Protein AF-A0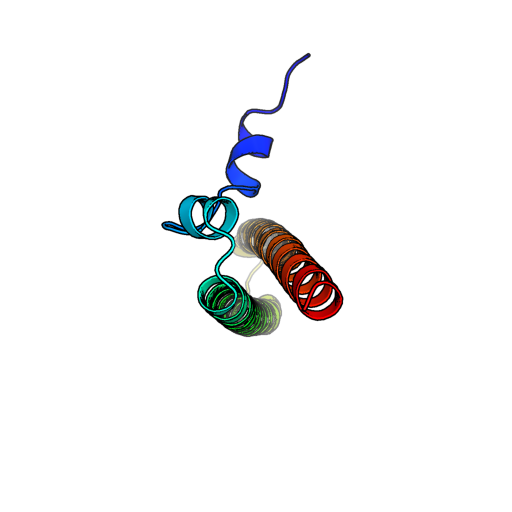A949ZFY8-F1 (afdb_monomer)

Nearest PDB structures (foldseek):
  4tx5-assembly1_A  TM=6.949E-01  e=1.879E+00  Homo sapiens
  1g73-assembly2_B  TM=6.916E-01  e=2.516E+00  Homo sapiens

Structure (mmCIF, N/CA/C/O backbone):
data_AF-A0A949ZFY8-F1
#
_entry.id   AF-A0A949ZFY8-F1
#
loop_
_atom_site.group_PDB
_atom_site.id
_atom_site.type_symbol
_atom_site.label_atom_id
_atom_site.label_alt_id
_atom_site.label_comp_id
_atom_site.label_asym_id
_atom_site.label_entity_id
_atom_site.label_seq_id
_atom_site.pdbx_PDB_ins_code
_atom_site.Cartn_x
_atom_site.Cartn_y
_atom_site.Cartn_z
_atom_site.occupancy
_atom_site.B_iso_or_equiv
_atom_site.auth_seq_id
_atom_site.auth_comp_id
_atom_site.auth_asym_id
_atom_site.auth_atom_id
_atom_site.pdbx_PDB_model_num
ATOM 1 N N . MET A 1 1 ? -25.469 -1.471 -19.851 1.00 39.81 1 MET A N 1
ATOM 2 C CA . MET A 1 1 ? -24.571 -2.031 -18.823 1.00 39.81 1 MET A CA 1
ATOM 3 C C . MET A 1 1 ? -24.155 -0.855 -17.975 1.00 39.81 1 MET A C 1
ATOM 5 O O . MET A 1 1 ? -23.289 -0.099 -18.395 1.00 39.81 1 MET A O 1
ATOM 9 N N . ASP A 1 2 ? -24.856 -0.649 -16.867 1.00 41.53 2 ASP A N 1
ATOM 10 C CA . ASP A 1 2 ? -24.561 0.424 -15.923 1.00 41.53 2 ASP A CA 1
ATOM 11 C C . ASP A 1 2 ? -23.328 0.005 -15.125 1.00 41.53 2 ASP A C 1
ATOM 13 O O . ASP A 1 2 ? -23.417 -0.718 -14.134 1.00 41.53 2 ASP A O 1
ATOM 17 N N . ALA A 1 3 ? -22.150 0.361 -15.635 1.00 43.12 3 ALA A N 1
ATOM 18 C CA . ALA A 1 3 ? -20.940 0.309 -14.838 1.00 43.12 3 ALA A CA 1
ATOM 19 C C . ALA A 1 3 ? -21.088 1.381 -13.755 1.00 43.12 3 ALA A C 1
ATOM 21 O O . ALA A 1 3 ? -21.133 2.569 -14.066 1.00 43.12 3 ALA A O 1
ATOM 22 N N . ASP A 1 4 ? -21.227 0.945 -12.505 1.00 38.78 4 ASP A N 1
ATOM 23 C CA . ASP A 1 4 ? -21.212 1.815 -11.334 1.00 38.78 4 ASP A CA 1
ATOM 24 C C . ASP A 1 4 ? -19.968 2.730 -11.409 1.00 38.78 4 ASP A C 1
ATOM 26 O O . ASP A 1 4 ? -18.843 2.216 -11.372 1.00 38.78 4 ASP A O 1
ATOM 30 N N . PRO A 1 5 ? -20.121 4.061 -11.567 1.00 44.53 5 PRO A N 1
ATOM 31 C CA . PRO A 1 5 ? -18.993 4.977 -11.746 1.00 44.53 5 PRO A CA 1
ATOM 32 C C . PRO A 1 5 ? -18.046 4.979 -10.538 1.00 44.53 5 PRO A C 1
ATOM 34 O O . PRO A 1 5 ? -16.870 5.307 -10.672 1.00 44.53 5 PRO A O 1
ATOM 37 N N . VAL A 1 6 ? -18.525 4.523 -9.379 1.00 44.34 6 VAL A N 1
ATOM 38 C CA . VAL A 1 6 ? -17.748 4.399 -8.145 1.00 44.34 6 VAL A CA 1
ATOM 39 C C . VAL A 1 6 ? -16.767 3.215 -8.203 1.00 44.34 6 VAL A C 1
ATOM 41 O O . VAL A 1 6 ? -15.725 3.229 -7.549 1.00 44.34 6 VAL A O 1
ATOM 44 N N . ALA A 1 7 ? -17.026 2.196 -9.030 1.00 43.88 7 ALA A N 1
ATOM 45 C CA . ALA A 1 7 ? -16.148 1.030 -9.143 1.00 43.88 7 ALA A CA 1
ATOM 46 C C . ALA A 1 7 ? -14.794 1.344 -9.813 1.00 43.88 7 ALA A C 1
ATOM 48 O O . ALA A 1 7 ? -13.819 0.642 -9.552 1.00 43.88 7 ALA A O 1
ATOM 49 N N . HIS A 1 8 ? -14.713 2.392 -10.646 1.00 48.41 8 HIS A N 1
ATOM 50 C CA . HIS A 1 8 ? -13.469 2.804 -11.316 1.00 48.41 8 HIS A CA 1
ATOM 51 C C . HIS A 1 8 ? -12.551 3.679 -10.444 1.00 48.41 8 HIS A C 1
ATOM 53 O O . HIS A 1 8 ? -11.346 3.698 -10.680 1.00 48.41 8 HIS A O 1
ATOM 59 N N . GLU A 1 9 ? -13.060 4.353 -9.406 1.00 46.31 9 GLU A N 1
ATOM 60 C CA . GLU A 1 9 ? -12.219 5.175 -8.514 1.00 46.31 9 GLU A CA 1
ATOM 61 C C . GLU A 1 9 ? -11.326 4.328 -7.589 1.00 46.31 9 GLU A C 1
ATOM 63 O O . GLU A 1 9 ? -10.263 4.773 -7.145 1.00 46.31 9 GLU A O 1
ATOM 68 N N . TYR A 1 10 ? -11.705 3.074 -7.326 1.00 47.69 10 TYR A N 1
ATOM 69 C CA . TYR A 1 10 ? -11.038 2.213 -6.345 1.00 47.69 10 TYR A CA 1
ATOM 70 C C . TYR A 1 10 ? -9.986 1.257 -6.915 1.00 47.69 10 TYR A C 1
ATOM 72 O O . TYR A 1 10 ? -9.534 0.376 -6.185 1.00 47.69 10 TYR A O 1
ATOM 80 N N . ASP A 1 11 ? -9.556 1.440 -8.161 1.00 63.34 11 ASP A N 1
ATOM 81 C CA . ASP A 1 11 ? -8.330 0.822 -8.696 1.00 63.34 11 ASP A CA 1
ATOM 82 C C . ASP A 1 11 ? -7.389 1.879 -9.294 1.00 63.34 11 ASP A C 1
ATOM 84 O O . ASP A 1 11 ? -6.620 1.634 -10.221 1.00 63.34 11 ASP A O 1
ATOM 88 N N . THR A 1 12 ? -7.474 3.099 -8.757 1.00 80.19 12 THR A N 1
ATOM 89 C CA . THR A 1 12 ? -6.634 4.214 -9.186 1.00 80.19 12 THR A CA 1
ATOM 90 C C . THR A 1 12 ? -5.189 3.965 -8.770 1.00 80.19 12 THR A C 1
ATOM 92 O O . THR A 1 12 ? -4.888 3.764 -7.590 1.00 80.19 12 THR A O 1
ATOM 95 N N . LEU A 1 13 ? -4.306 3.996 -9.764 1.00 89.69 13 LEU A N 1
ATOM 96 C CA . LEU A 1 13 ? -2.864 3.941 -9.583 1.00 89.69 13 LEU A CA 1
ATOM 97 C C . LEU A 1 13 ? -2.377 5.132 -8.752 1.00 89.69 13 LEU A C 1
ATOM 99 O O . LEU A 1 13 ? -2.865 6.256 -8.902 1.00 89.69 13 LEU A O 1
ATOM 103 N N . LEU A 1 14 ? -1.381 4.903 -7.902 1.00 92.50 14 LEU A N 1
ATOM 104 C CA . LEU A 1 14 ? -0.711 5.991 -7.202 1.00 92.50 14 LEU A CA 1
ATOM 105 C C . LEU A 1 14 ? 0.051 6.876 -8.207 1.00 92.50 14 LEU A C 1
ATOM 107 O O . LEU A 1 14 ? 0.485 6.396 -9.261 1.00 92.50 14 LEU A O 1
ATOM 111 N N . PRO A 1 15 ? 0.230 8.179 -7.921 1.00 92.25 15 PRO A N 1
ATOM 112 C CA . PRO A 1 15 ? 0.986 9.063 -8.801 1.00 92.25 15 PRO A CA 1
ATOM 113 C C . PRO A 1 15 ? 2.377 8.496 -9.114 1.00 92.25 15 PRO A C 1
ATOM 115 O O . PRO A 1 15 ? 3.129 8.151 -8.208 1.00 92.25 15 PRO A O 1
ATOM 118 N N . GLY A 1 16 ? 2.712 8.389 -10.401 1.00 90.94 16 GLY A N 1
ATOM 119 C CA . GLY A 1 16 ? 3.978 7.811 -10.874 1.00 90.94 16 GLY A CA 1
ATOM 120 C C . GLY A 1 16 ? 3.959 6.293 -11.092 1.00 90.94 16 GLY A C 1
ATOM 121 O O . GLY A 1 16 ? 4.818 5.773 -11.799 1.00 90.94 16 GLY A O 1
ATOM 122 N N . GLU A 1 17 ? 2.957 5.576 -10.583 1.00 93.50 17 GLU A N 1
ATOM 123 C CA . GLU A 1 17 ? 2.890 4.114 -10.689 1.00 93.50 17 GLU A CA 1
ATOM 124 C C . GLU A 1 17 ? 2.690 3.654 -12.139 1.00 93.50 17 GLU A C 1
ATOM 126 O O . GLU A 1 17 ? 3.317 2.697 -12.584 1.00 93.50 17 GLU A O 1
ATOM 131 N N . ALA A 1 18 ? 1.881 4.380 -12.917 1.00 92.00 18 ALA A N 1
ATOM 132 C CA . ALA A 1 18 ? 1.657 4.076 -14.332 1.00 92.00 18 ALA A CA 1
ATOM 133 C C . ALA A 1 18 ? 2.950 4.114 -15.166 1.00 92.00 18 ALA A C 1
ATOM 135 O O . ALA A 1 18 ? 3.108 3.322 -16.095 1.00 92.00 18 ALA A O 1
ATOM 136 N N . LEU A 1 19 ? 3.873 5.023 -14.830 1.00 90.88 19 LEU A N 1
ATOM 137 C CA . LEU A 1 19 ? 5.161 5.128 -15.511 1.00 90.88 19 LEU A CA 1
ATOM 138 C C . LEU A 1 19 ? 6.056 3.934 -15.158 1.00 90.88 19 LEU A C 1
ATOM 140 O O . LEU A 1 19 ? 6.570 3.279 -16.057 1.00 90.88 19 LEU A O 1
ATOM 144 N N . ALA A 1 20 ? 6.134 3.582 -13.874 1.00 91.69 20 ALA A N 1
ATOM 145 C CA . ALA A 1 20 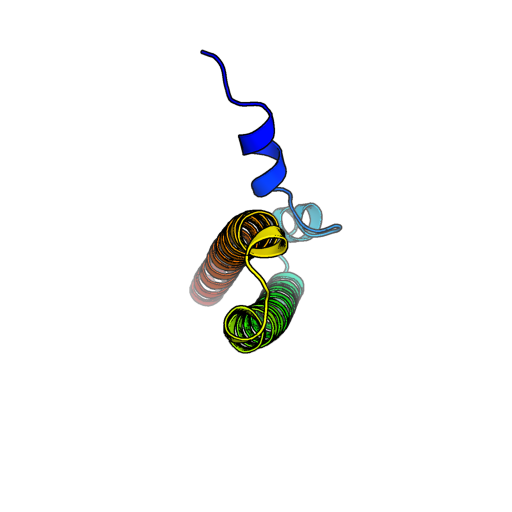? 6.891 2.420 -13.412 1.00 91.69 20 ALA A CA 1
ATOM 146 C C . ALA A 1 20 ? 6.400 1.099 -14.027 1.00 91.69 20 ALA A C 1
ATOM 148 O O . ALA A 1 20 ? 7.207 0.242 -14.382 1.00 91.69 20 ALA A O 1
ATOM 149 N N . ILE A 1 21 ? 5.080 0.932 -14.190 1.00 91.69 21 ILE A N 1
ATOM 150 C CA . ILE A 1 21 ? 4.507 -0.242 -14.871 1.00 91.69 21 ILE A CA 1
ATOM 151 C C . ILE A 1 21 ? 5.000 -0.316 -16.318 1.00 91.69 21 ILE A C 1
ATOM 153 O O . ILE A 1 21 ? 5.366 -1.391 -16.790 1.00 91.69 21 ILE A O 1
ATOM 157 N N . LYS A 1 22 ? 4.991 0.820 -17.021 1.00 91.50 22 LYS A N 1
ATOM 158 C CA . LYS A 1 22 ? 5.381 0.904 -18.429 1.00 91.50 22 LYS A CA 1
ATOM 159 C C . LYS A 1 22 ? 6.869 0.620 -18.627 1.00 91.50 22 LYS A C 1
ATOM 161 O O . LYS A 1 22 ? 7.220 -0.109 -19.551 1.00 91.50 22 LYS A O 1
ATOM 166 N N . ASP A 1 23 ? 7.714 1.217 -17.796 1.00 91.12 23 ASP A N 1
ATOM 167 C CA . ASP A 1 23 ? 9.166 1.143 -17.955 1.00 91.12 23 ASP A CA 1
ATOM 168 C C . ASP A 1 23 ? 9.712 -0.198 -17.446 1.00 91.12 23 ASP A C 1
ATOM 170 O O . ASP A 1 23 ? 10.665 -0.739 -18.004 1.00 91.12 23 ASP A O 1
ATOM 174 N N . GLY A 1 24 ? 9.068 -0.777 -16.427 1.00 88.94 24 GLY A N 1
ATOM 175 C CA . GLY A 1 24 ? 9.390 -2.108 -15.925 1.00 88.94 24 GLY A CA 1
ATOM 176 C C . GLY A 1 24 ? 10.772 -2.216 -15.279 1.00 88.94 24 GLY A C 1
ATOM 177 O O . GLY A 1 24 ? 11.302 -3.327 -15.215 1.00 88.94 24 GLY A O 1
ATOM 178 N N . ASP A 1 25 ? 11.347 -1.100 -14.818 1.00 93.56 25 ASP A N 1
ATOM 179 C CA . ASP A 1 25 ? 12.642 -1.060 -14.135 1.00 93.56 25 ASP A CA 1
ATOM 180 C C . ASP A 1 25 ? 12.571 -1.866 -12.819 1.00 93.56 25 ASP A C 1
ATOM 182 O O . ASP A 1 25 ? 11.689 -1.616 -11.986 1.00 93.56 25 ASP A O 1
ATOM 186 N N . PRO A 1 26 ? 13.491 -2.822 -12.579 1.00 94.44 26 PRO A N 1
ATOM 187 C CA . PRO A 1 26 ? 13.548 -3.577 -11.327 1.00 94.44 26 PRO A CA 1
ATOM 188 C C . PRO A 1 26 ? 13.597 -2.702 -10.065 1.00 94.44 26 PRO A C 1
ATOM 190 O O . PRO A 1 26 ? 13.040 -3.074 -9.033 1.00 94.44 26 PRO A O 1
ATOM 193 N N . ARG A 1 27 ? 14.230 -1.525 -10.132 1.00 94.81 27 ARG A N 1
ATOM 194 C CA . ARG A 1 27 ? 14.323 -0.586 -9.003 1.00 94.81 27 ARG A CA 1
ATOM 195 C C . ARG A 1 27 ? 12.972 0.034 -8.677 1.00 94.81 27 ARG A C 1
ATOM 197 O O . ARG A 1 27 ? 12.636 0.157 -7.501 1.00 94.81 27 ARG A O 1
ATOM 204 N N . ASP A 1 28 ? 12.194 0.374 -9.701 1.00 96.06 28 ASP A N 1
ATOM 205 C CA . ASP A 1 28 ? 10.849 0.914 -9.517 1.00 96.06 28 ASP A CA 1
ATOM 206 C C . ASP A 1 28 ? 9.910 -0.152 -8.950 1.00 96.06 28 ASP A C 1
ATOM 208 O O . ASP A 1 28 ? 9.092 0.138 -8.080 1.00 96.06 28 ASP A O 1
ATOM 212 N N . ILE A 1 29 ? 10.071 -1.410 -9.362 1.00 96.00 29 ILE A N 1
ATOM 213 C CA . ILE A 1 29 ? 9.306 -2.531 -8.804 1.00 96.00 29 ILE A CA 1
ATOM 214 C C . ILE A 1 29 ? 9.573 -2.697 -7.307 1.00 96.00 29 ILE A C 1
ATOM 216 O O . ILE A 1 29 ? 8.624 -2.760 -6.525 1.00 96.00 29 ILE A O 1
ATOM 220 N N . GLU A 1 30 ? 10.838 -2.724 -6.876 1.00 97.25 30 GLU A N 1
ATOM 221 C CA . GLU A 1 30 ? 11.162 -2.803 -5.443 1.00 97.25 30 GLU A CA 1
ATOM 222 C C . GLU A 1 30 ? 10.670 -1.572 -4.669 1.00 97.25 30 GLU A C 1
ATOM 224 O O . GLU A 1 30 ? 10.188 -1.693 -3.535 1.00 97.25 30 GLU A O 1
ATOM 229 N N . HIS A 1 31 ? 10.745 -0.389 -5.286 1.00 97.38 31 HIS A N 1
ATOM 230 C CA . HIS A 1 31 ? 10.206 0.837 -4.711 1.00 97.38 31 HIS A CA 1
ATOM 231 C C . HIS A 1 31 ? 8.700 0.710 -4.455 1.00 97.38 31 HIS A C 1
ATOM 233 O O . HIS A 1 31 ? 8.253 0.909 -3.324 1.00 97.38 31 HIS A O 1
ATOM 239 N N . TRP A 1 32 ? 7.917 0.295 -5.452 1.00 97.44 32 TRP A N 1
ATOM 240 C CA . TRP A 1 32 ? 6.469 0.151 -5.308 1.00 97.44 32 TRP A CA 1
ATOM 241 C C . TRP A 1 32 ? 6.063 -0.973 -4.351 1.00 97.44 32 TRP A C 1
ATOM 243 O O . TRP A 1 32 ? 5.125 -0.786 -3.574 1.00 97.44 32 TRP A O 1
ATOM 253 N N . VAL A 1 33 ? 6.794 -2.096 -4.303 1.00 98.00 33 VAL A N 1
ATOM 254 C CA . VAL A 1 33 ? 6.603 -3.119 -3.254 1.00 98.00 33 VAL A CA 1
ATOM 255 C C . VAL A 1 33 ? 6.752 -2.498 -1.862 1.00 98.00 33 VAL A C 1
ATOM 257 O O . VAL A 1 33 ? 5.961 -2.796 -0.964 1.00 98.00 33 VAL A O 1
ATOM 260 N N . THR A 1 34 ? 7.753 -1.639 -1.672 1.00 98.12 34 THR A N 1
ATOM 261 C CA . THR A 1 34 ? 8.008 -0.969 -0.391 1.00 98.12 34 THR A CA 1
ATOM 262 C C . THR A 1 34 ? 6.890 0.015 -0.050 1.00 98.12 34 THR A C 1
ATOM 264 O O . THR A 1 34 ? 6.289 -0.103 1.018 1.00 98.12 34 THR A O 1
ATOM 267 N N . VAL A 1 35 ? 6.528 0.902 -0.983 1.00 98.06 35 VAL A N 1
ATOM 268 C CA . VAL A 1 35 ? 5.445 1.886 -0.811 1.00 98.06 35 VAL A CA 1
ATOM 269 C C . VAL A 1 35 ? 4.134 1.206 -0.414 1.00 98.06 35 VAL A C 1
ATOM 271 O O . VAL A 1 35 ? 3.503 1.591 0.571 1.00 98.06 35 VAL A O 1
ATOM 274 N N . TYR A 1 36 ? 3.724 0.155 -1.127 1.00 97.69 36 TYR A N 1
ATOM 275 C CA . TYR A 1 36 ? 2.467 -0.526 -0.822 1.00 97.69 36 TYR A CA 1
ATOM 276 C C . TYR A 1 36 ? 2.495 -1.275 0.517 1.00 97.69 36 TYR A C 1
ATOM 278 O O . TYR A 1 36 ? 1.478 -1.296 1.214 1.00 97.69 36 TYR A O 1
ATOM 286 N N . LYS A 1 37 ? 3.638 -1.843 0.927 1.00 98.12 37 LYS A N 1
ATOM 287 C CA . LYS A 1 37 ? 3.795 -2.432 2.270 1.00 98.12 37 LYS A CA 1
ATOM 288 C C . LYS A 1 37 ? 3.649 -1.388 3.373 1.00 98.12 37 LYS A C 1
ATOM 290 O O . LYS A 1 37 ? 2.964 -1.646 4.363 1.00 98.12 37 LYS A O 1
ATOM 295 N N . GLU A 1 38 ? 4.266 -0.223 3.208 1.00 98.12 38 GLU A N 1
ATOM 296 C CA . GLU A 1 38 ? 4.175 0.870 4.180 1.00 98.12 38 GLU A CA 1
ATOM 297 C C . GLU A 1 38 ? 2.744 1.400 4.293 1.00 98.12 38 GLU A C 1
ATOM 299 O O . GLU A 1 38 ? 2.220 1.532 5.401 1.00 98.12 38 GLU A O 1
ATOM 304 N N . LEU A 1 39 ? 2.074 1.616 3.157 1.00 97.00 39 LEU A N 1
ATOM 305 C CA . LEU A 1 39 ? 0.678 2.048 3.124 1.00 97.00 39 LEU A CA 1
ATOM 306 C C . LEU A 1 39 ? -0.253 1.037 3.798 1.00 97.00 39 LEU A C 1
ATOM 308 O O . LEU A 1 39 ? -1.121 1.437 4.573 1.00 97.00 39 LEU A O 1
ATOM 312 N N . LEU A 1 40 ? -0.069 -0.262 3.543 1.00 96.69 40 LEU A N 1
ATOM 313 C CA . LEU A 1 40 ? -0.848 -1.318 4.195 1.00 96.69 40 LEU A CA 1
ATOM 314 C C . LEU A 1 40 ? -0.617 -1.342 5.706 1.00 96.69 40 LEU A C 1
ATOM 316 O O . LEU A 1 40 ? -1.592 -1.356 6.453 1.00 96.69 40 LEU A O 1
ATOM 320 N N . SER A 1 41 ? 0.636 -1.266 6.161 1.00 96.81 41 SER A N 1
ATOM 321 C CA . SER A 1 41 ? 0.946 -1.254 7.595 1.00 96.81 41 SER A CA 1
ATOM 322 C C . SER A 1 41 ? 0.375 -0.022 8.300 1.00 96.81 41 SER A C 1
ATOM 324 O O . SER A 1 41 ? -0.155 -0.122 9.407 1.00 96.81 41 SER A O 1
ATOM 326 N N . PHE A 1 42 ? 0.436 1.149 7.662 1.00 95.12 42 PHE A N 1
ATOM 327 C CA . PHE A 1 42 ? -0.219 2.351 8.173 1.00 95.12 42 PHE A CA 1
ATOM 328 C C . PHE A 1 42 ? -1.739 2.158 8.279 1.00 95.12 42 PHE A C 1
ATOM 330 O O . PHE A 1 42 ? -2.338 2.475 9.309 1.00 95.12 42 PHE A O 1
ATOM 337 N N . LYS A 1 43 ? -2.362 1.590 7.240 1.00 93.00 43 LYS A N 1
ATOM 338 C CA . LYS A 1 43 ? -3.805 1.326 7.187 1.00 93.00 43 LYS A CA 1
ATOM 339 C C . LYS A 1 43 ? -4.261 0.339 8.264 1.00 93.00 43 LYS A C 1
ATOM 341 O O . LYS A 1 43 ? -5.303 0.558 8.873 1.00 93.00 43 LYS A O 1
ATOM 346 N N . GLU A 1 44 ? -3.486 -0.716 8.508 1.00 93.75 44 GLU A N 1
ATOM 347 C CA . GLU A 1 44 ? -3.740 -1.708 9.564 1.00 93.75 44 GLU A CA 1
ATOM 348 C C . GLU A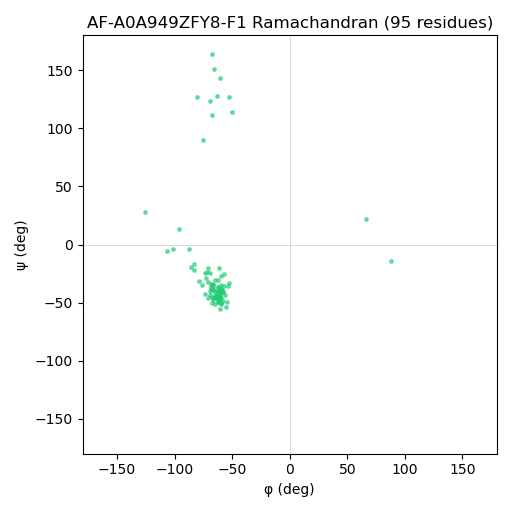 1 44 ? -3.756 -1.050 10.937 1.00 93.75 44 GLU A C 1
ATOM 350 O O . GLU A 1 44 ? -4.743 -1.173 11.656 1.00 93.75 44 GLU A O 1
ATOM 355 N N . LYS A 1 45 ? -2.725 -0.259 11.254 1.00 92.81 45 LYS A N 1
ATOM 356 C CA . LYS A 1 45 ? -2.645 0.474 12.526 1.00 92.81 45 LYS A CA 1
ATOM 357 C C . LYS A 1 45 ? -3.828 1.424 12.717 1.00 92.81 45 LYS A C 1
ATOM 359 O O . LYS A 1 45 ? -4.350 1.546 13.823 1.00 92.81 45 LYS A O 1
ATOM 364 N N . LEU A 1 46 ? -4.272 2.085 11.646 1.00 89.81 46 LEU A N 1
ATOM 365 C CA . LEU A 1 46 ? -5.444 2.958 11.690 1.00 89.81 46 LEU A CA 1
ATOM 366 C C . LEU A 1 46 ? -6.739 2.168 11.936 1.00 89.81 46 LEU A C 1
ATOM 368 O O . LEU A 1 46 ? -7.538 2.555 12.785 1.00 89.81 46 LEU A O 1
ATOM 372 N N . LEU A 1 47 ? -6.937 1.049 11.233 1.00 87.31 47 LEU A N 1
ATOM 373 C CA . LEU A 1 47 ? -8.091 0.164 11.422 1.00 87.31 47 LEU A CA 1
ATOM 374 C C . LEU A 1 47 ? -8.137 -0.428 12.837 1.00 87.31 47 LEU A C 1
ATOM 376 O O . LEU A 1 47 ? -9.211 -0.501 13.433 1.00 87.31 47 LEU A O 1
ATOM 380 N N . GLU A 1 48 ? -6.990 -0.817 13.392 1.00 88.38 48 GLU A N 1
ATOM 381 C CA . GLU A 1 48 ? -6.867 -1.282 14.776 1.00 88.38 48 GLU A CA 1
ATOM 3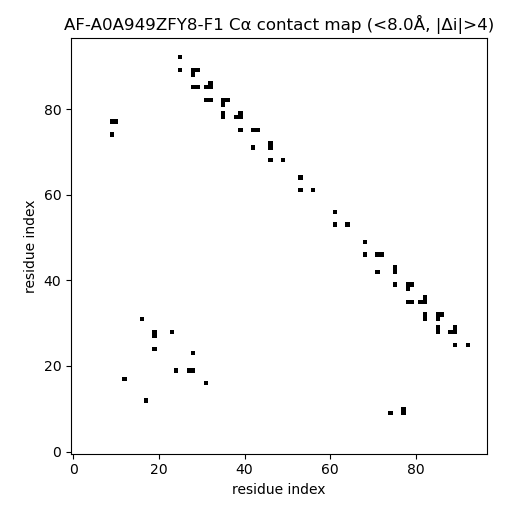82 C C . GLU A 1 48 ? -7.239 -0.179 15.773 1.00 88.38 48 GLU A C 1
ATOM 384 O O . GLU A 1 48 ? -8.038 -0.413 16.683 1.00 88.38 48 GLU A O 1
ATOM 389 N N . ALA A 1 49 ? -6.732 1.042 15.570 1.00 85.50 49 ALA A N 1
ATOM 390 C CA . ALA A 1 49 ? -7.059 2.186 16.415 1.00 85.50 49 ALA A CA 1
ATOM 391 C C . ALA A 1 49 ? -8.563 2.508 16.384 1.00 85.50 49 ALA A C 1
ATOM 393 O O . ALA A 1 49 ? -9.180 2.642 17.443 1.00 85.50 49 ALA A O 1
ATOM 394 N N . ILE A 1 50 ? -9.182 2.545 15.200 1.00 80.75 50 ILE A N 1
ATOM 395 C CA . ILE A 1 50 ? -10.631 2.760 15.042 1.00 80.75 50 ILE A CA 1
ATOM 396 C C . ILE A 1 50 ? -11.418 1.619 15.701 1.00 80.75 50 ILE A C 1
ATOM 398 O O . ILE A 1 50 ? -12.368 1.859 16.447 1.00 80.75 50 ILE A O 1
ATOM 402 N N . GLY A 1 51 ? -11.001 0.369 15.481 1.00 78.12 51 GLY A N 1
ATOM 403 C CA . GLY A 1 51 ? -11.608 -0.812 16.092 1.00 78.12 51 GLY A CA 1
ATOM 404 C C . GLY A 1 51 ? -11.587 -0.762 17.621 1.00 78.12 51 GLY A C 1
ATOM 405 O O . GLY A 1 51 ? -12.598 -1.067 18.253 1.00 78.12 51 GLY A O 1
ATOM 406 N N . SER A 1 52 ? -10.480 -0.305 18.211 1.00 79.12 52 SER A N 1
ATOM 407 C CA . SER A 1 52 ? -10.337 -0.152 19.664 1.00 79.12 52 SER A CA 1
ATOM 408 C C . SER A 1 52 ? -11.282 0.905 20.254 1.00 79.12 52 SER A C 1
ATOM 410 O O . SER A 1 52 ? -11.761 0.750 21.377 1.00 79.12 52 SER A O 1
ATOM 412 N N . GLN A 1 53 ? -11.620 1.942 19.479 1.00 70.00 53 GLN A N 1
ATOM 413 C CA . GLN A 1 53 ? -12.512 3.026 19.898 1.00 70.00 53 GLN A CA 1
ATOM 414 C C . GLN A 1 53 ? -13.997 2.701 19.679 1.00 70.00 53 GLN A C 1
ATOM 416 O O . GLN A 1 53 ? -14.852 3.273 20.346 1.00 70.00 53 GLN A O 1
ATOM 421 N N . ARG A 1 54 ? -14.352 1.726 18.827 1.00 65.75 54 ARG A N 1
ATOM 422 C CA . ARG A 1 54 ? -15.760 1.315 18.605 1.00 65.75 54 ARG A CA 1
ATOM 423 C C . ARG A 1 54 ? -16.490 0.878 19.876 1.00 65.75 54 ARG A C 1
ATOM 425 O O . ARG A 1 54 ? -17.715 0.969 19.924 1.00 65.75 54 ARG A O 1
ATOM 432 N N . GLY A 1 55 ? -15.761 0.408 20.888 1.00 63.31 55 GLY A N 1
ATOM 433 C CA . GLY A 1 55 ? -16.324 0.038 22.188 1.00 63.31 55 GLY A CA 1
ATOM 434 C C . GLY A 1 55 ? -16.798 1.225 23.036 1.00 63.31 55 GLY A C 1
ATOM 435 O O . GLY A 1 55 ? -17.618 1.022 23.926 1.00 63.31 55 GLY A O 1
ATOM 436 N N . SER A 1 56 ? -16.323 2.448 22.766 1.00 64.19 56 SER A N 1
ATOM 437 C CA . SER A 1 56 ? -16.616 3.650 23.563 1.00 64.19 56 SER A CA 1
ATOM 438 C C . SER A 1 56 ? -17.581 4.640 22.897 1.00 64.19 56 SER A C 1
ATOM 440 O O . SER A 1 56 ? -17.984 5.614 23.532 1.00 64.19 56 SER A O 1
ATOM 442 N N . VAL A 1 57 ? -17.986 4.401 21.644 1.00 65.81 57 VAL A N 1
ATOM 443 C CA . VAL A 1 57 ? -18.875 5.299 20.885 1.00 65.81 57 VAL A CA 1
ATOM 444 C C . VAL A 1 57 ? -20.345 5.080 21.277 1.00 65.81 57 VAL A C 1
ATOM 446 O O . VAL A 1 57 ? -20.850 3.955 21.239 1.00 65.81 57 VAL A O 1
ATOM 449 N N . GLN A 1 58 ? -21.040 6.166 21.643 1.00 61.03 58 GLN A N 1
ATOM 450 C CA . GLN A 1 58 ? -22.480 6.175 21.944 1.00 61.03 58 GLN A CA 1
ATOM 451 C C . GLN A 1 58 ? -23.341 5.904 20.692 1.00 61.03 58 GLN A C 1
ATOM 453 O O . GLN A 1 58 ? -22.863 5.984 19.562 1.00 61.03 58 GLN A O 1
ATOM 458 N N . SER A 1 59 ? -24.619 5.564 20.887 1.00 63.84 59 SER A N 1
ATOM 459 C CA . SER A 1 59 ? -25.509 5.010 19.852 1.00 63.84 59 SER A CA 1
ATOM 460 C C . SER A 1 59 ? -25.610 5.828 18.559 1.00 63.84 59 SER A C 1
ATOM 462 O O . SER A 1 59 ? -25.665 5.218 17.493 1.00 63.84 59 SER A O 1
ATOM 464 N N . ASP A 1 60 ? -25.573 7.161 18.634 1.00 63.28 60 ASP A N 1
ATOM 465 C CA . ASP A 1 60 ? -25.754 8.037 17.464 1.00 63.28 60 ASP A CA 1
ATOM 466 C C . ASP A 1 60 ? -24.552 8.036 16.502 1.00 63.28 60 ASP A C 1
ATOM 468 O O . ASP A 1 60 ? -24.735 8.164 15.296 1.00 63.28 60 ASP A O 1
ATOM 472 N N . GLY A 1 61 ? -23.329 7.796 16.991 1.00 63.88 61 GLY A N 1
ATOM 473 C CA . GLY A 1 61 ? -22.115 7.758 16.156 1.00 63.88 61 GLY A CA 1
ATOM 474 C C . GLY A 1 61 ? -21.807 6.386 15.544 1.00 63.88 61 GLY A C 1
ATOM 475 O O . GLY A 1 61 ? -20.841 6.222 14.801 1.00 63.88 61 GLY A O 1
ATOM 476 N N . ARG A 1 62 ? -22.595 5.352 15.864 1.00 70.56 62 ARG A N 1
ATOM 477 C CA . ARG A 1 62 ? -22.266 3.964 15.503 1.00 70.56 62 ARG A CA 1
ATOM 478 C C . ARG A 1 62 ? -22.407 3.680 14.002 1.00 70.56 62 ARG A C 1
ATOM 480 O O . ARG A 1 62 ? -21.667 2.841 13.491 1.00 70.56 62 ARG A O 1
ATOM 487 N N . LEU A 1 63 ? -23.339 4.345 13.315 1.00 73.06 63 LEU A N 1
ATOM 488 C CA . LEU A 1 63 ? -23.566 4.164 11.874 1.00 73.06 63 LEU A CA 1
ATOM 489 C C . LEU A 1 63 ? -22.464 4.813 11.030 1.00 73.06 63 LEU A C 1
ATOM 491 O O . LEU A 1 63 ? -21.966 4.185 10.100 1.00 73.06 63 LEU A O 1
AT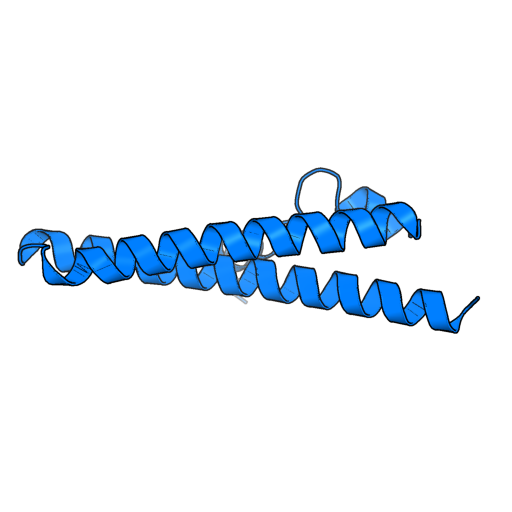OM 495 N N . GLU A 1 64 ? -22.031 6.018 11.395 1.00 75.88 64 GLU A N 1
ATOM 496 C CA . GLU A 1 64 ? -20.929 6.719 10.725 1.00 75.88 64 GLU A CA 1
ATOM 497 C C . GLU A 1 64 ? -19.618 5.932 10.862 1.00 75.88 64 GLU A C 1
ATOM 499 O O . GLU A 1 64 ? -18.992 5.582 9.866 1.00 75.88 64 GLU A O 1
ATOM 504 N N . VAL A 1 65 ? -19.295 5.473 12.076 1.00 77.62 65 VAL A N 1
ATOM 505 C CA . VAL A 1 65 ? -18.117 4.622 12.319 1.00 77.62 65 VAL A CA 1
ATOM 506 C C . VAL A 1 65 ? -18.199 3.275 11.581 1.00 77.62 65 VAL A C 1
ATOM 508 O O . VAL A 1 65 ? -17.176 2.700 11.210 1.00 77.62 65 VAL A O 1
ATOM 511 N N . GLN A 1 66 ? -19.402 2.730 11.360 1.00 77.88 66 GLN A N 1
ATOM 512 C CA . GLN A 1 66 ? -19.585 1.532 10.531 1.00 77.88 66 GLN A CA 1
ATOM 513 C C . GLN A 1 66 ? -19.322 1.806 9.048 1.00 77.88 66 GLN A C 1
ATOM 515 O O . GLN A 1 66 ? -18.673 0.988 8.396 1.00 77.88 66 GLN A O 1
ATOM 520 N N . HIS A 1 67 ? -19.810 2.927 8.518 1.00 80.44 67 HIS A N 1
ATOM 521 C CA . HIS A 1 67 ? -19.537 3.335 7.141 1.00 80.44 67 HIS A CA 1
ATOM 522 C C . HIS A 1 67 ? -18.042 3.564 6.911 1.00 80.44 67 HIS A C 1
ATOM 524 O O . HIS A 1 67 ? -17.489 3.021 5.953 1.00 80.44 67 HIS A O 1
ATOM 530 N N . ASP A 1 68 ? -17.375 4.265 7.824 1.00 81.81 68 ASP A N 1
ATOM 531 C CA . ASP A 1 68 ? -15.937 4.512 7.744 1.00 81.81 68 ASP A CA 1
ATOM 532 C C . ASP A 1 68 ? -15.136 3.204 7.772 1.00 81.81 68 ASP A C 1
ATOM 534 O O . ASP A 1 68 ? -14.265 2.998 6.929 1.00 81.81 68 ASP A O 1
ATOM 538 N N . ASP A 1 69 ? -15.466 2.262 8.666 1.00 84.69 69 ASP A N 1
ATOM 539 C CA . ASP A 1 69 ? -14.823 0.936 8.721 1.00 84.69 69 ASP A CA 1
ATOM 540 C C . ASP A 1 69 ? -14.960 0.179 7.387 1.00 84.69 69 ASP A C 1
ATOM 542 O O . ASP A 1 69 ? -13.994 -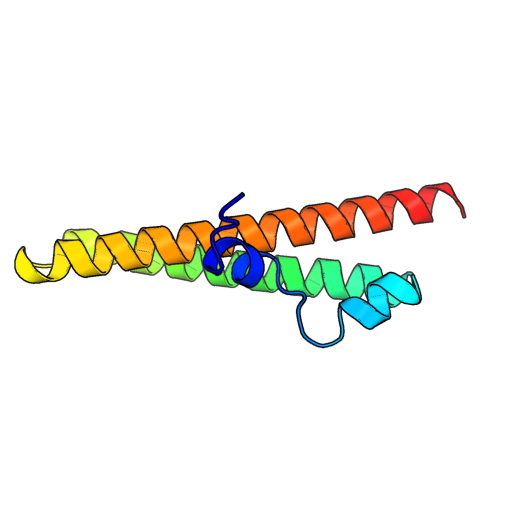0.420 6.907 1.00 84.69 69 ASP A O 1
ATOM 546 N N . ILE A 1 70 ? -16.126 0.245 6.734 1.00 87.00 70 ILE A N 1
ATOM 547 C CA . ILE A 1 70 ? -16.332 -0.365 5.412 1.00 87.00 70 ILE A CA 1
ATOM 548 C C . ILE A 1 70 ? -15.435 0.299 4.362 1.00 87.00 70 ILE A C 1
ATOM 550 O O . ILE A 1 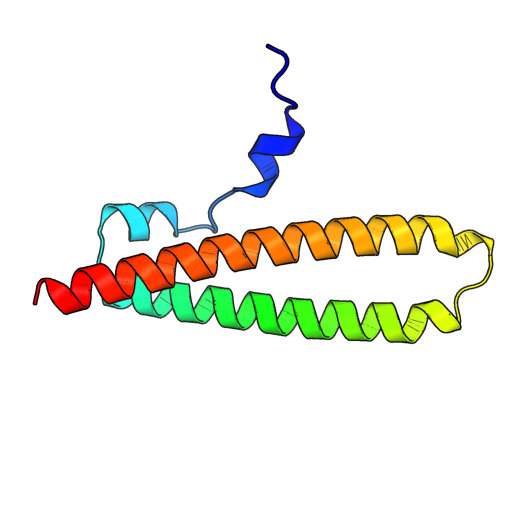70 ? -14.796 -0.406 3.574 1.00 87.00 70 ILE A O 1
ATOM 554 N N . LEU A 1 71 ? -15.361 1.631 4.346 1.00 86.38 71 LEU A N 1
ATOM 555 C CA . LEU A 1 71 ? -14.515 2.374 3.411 1.00 86.38 71 LEU A CA 1
ATOM 556 C C . LEU A 1 71 ? -13.033 2.046 3.626 1.00 86.38 71 LEU A C 1
ATOM 558 O O . L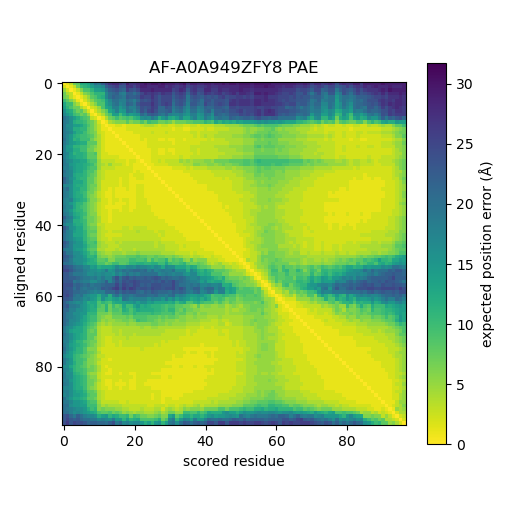EU A 1 71 ? -12.354 1.637 2.682 1.00 86.38 71 LEU A O 1
ATOM 562 N N . PHE A 1 72 ? -12.538 2.107 4.864 1.00 87.25 72 PHE A N 1
ATOM 563 C CA . PHE A 1 72 ? -11.146 1.786 5.179 1.00 87.25 72 PHE A CA 1
ATOM 564 C C . PHE A 1 72 ? -10.776 0.346 4.803 1.00 87.25 72 PHE A C 1
ATOM 566 O O . PHE A 1 72 ? -9.686 0.121 4.268 1.00 87.25 72 PHE A O 1
ATOM 573 N N . ARG A 1 73 ? -11.677 -0.625 5.008 1.00 89.50 73 ARG A N 1
ATOM 574 C CA . ARG A 1 73 ? -11.471 -2.022 4.583 1.00 89.50 73 ARG A CA 1
ATOM 575 C C . ARG A 1 73 ? -11.439 -2.179 3.067 1.00 89.50 73 ARG A C 1
ATOM 577 O O . ARG A 1 73 ? -10.618 -2.943 2.560 1.00 89.50 73 ARG A O 1
ATOM 584 N N . ARG A 1 74 ? -12.291 -1.459 2.331 1.00 90.50 74 ARG A N 1
ATOM 585 C CA . ARG A 1 74 ? -12.261 -1.449 0.857 1.00 90.50 74 ARG A CA 1
ATOM 586 C C . ARG A 1 74 ? -10.934 -0.907 0.340 1.00 90.50 74 ARG A C 1
ATOM 588 O O . ARG A 1 74 ? -10.321 -1.516 -0.535 1.00 90.50 74 ARG A O 1
ATOM 595 N N . GLU A 1 75 ? -10.461 0.190 0.919 1.00 91.19 75 GLU A N 1
ATOM 596 C CA . GLU A 1 75 ? -9.169 0.767 0.557 1.00 91.19 75 GLU A CA 1
ATOM 597 C C . GLU A 1 75 ? -7.997 -0.149 0.919 1.00 91.19 75 GLU A C 1
ATOM 599 O O . GLU A 1 75 ? -7.074 -0.298 0.124 1.00 91.19 75 GLU A O 1
ATOM 604 N N . TYR A 1 76 ? -8.043 -0.814 2.076 1.00 92.94 76 TYR A N 1
ATOM 605 C CA . TYR A 1 76 ? -7.053 -1.827 2.444 1.00 92.94 76 TYR A CA 1
ATOM 606 C C . TYR A 1 76 ? -6.992 -2.954 1.403 1.00 92.94 76 TYR A C 1
ATOM 608 O O . TYR A 1 76 ? -5.918 -3.290 0.905 1.00 92.94 76 TYR A O 1
ATOM 616 N N . ALA A 1 77 ? -8.149 -3.492 1.006 1.00 92.88 77 ALA A N 1
ATOM 617 C CA . ALA A 1 77 ? -8.223 -4.541 -0.007 1.00 92.88 77 ALA A CA 1
ATOM 618 C C . ALA A 1 77 ? -7.670 -4.082 -1.369 1.00 92.88 77 ALA A C 1
ATOM 620 O O . ALA A 1 77 ? -7.009 -4.865 -2.050 1.00 92.88 77 ALA A O 1
ATOM 621 N N . ARG A 1 78 ? -7.895 -2.818 -1.758 1.00 92.69 78 ARG A N 1
ATOM 622 C CA . ARG A 1 78 ? -7.282 -2.214 -2.955 1.00 92.69 78 ARG A CA 1
ATOM 623 C C . ARG A 1 78 ? -5.761 -2.209 -2.857 1.00 92.69 78 ARG A C 1
ATOM 625 O O . ARG A 1 78 ? -5.096 -2.757 -3.731 1.00 92.69 78 ARG A O 1
ATOM 632 N N . LEU A 1 79 ? -5.218 -1.617 -1.792 1.00 94.69 79 LEU A N 1
ATOM 633 C CA . LEU A 1 79 ? -3.771 -1.534 -1.578 1.00 94.69 79 LEU A CA 1
ATOM 634 C C . LEU A 1 79 ? -3.131 -2.928 -1.573 1.00 94.69 79 LEU A C 1
ATOM 636 O O . LEU A 1 79 ? -2.039 -3.107 -2.107 1.00 94.69 79 LEU A O 1
ATOM 640 N N . ARG A 1 80 ? -3.838 -3.931 -1.036 1.00 96.19 80 ARG A N 1
ATOM 641 C CA . ARG A 1 80 ? -3.360 -5.312 -1.022 1.00 96.19 80 ARG A CA 1
ATOM 642 C C . ARG A 1 80 ? -3.266 -5.913 -2.419 1.00 96.19 80 ARG A C 1
ATOM 644 O O . ARG A 1 80 ? -2.216 -6.443 -2.758 1.00 96.19 80 ARG A O 1
ATOM 651 N N . ARG A 1 81 ? -4.302 -5.763 -3.251 1.00 95.00 81 ARG A N 1
ATOM 652 C CA . ARG A 1 81 ? -4.260 -6.230 -4.649 1.00 95.00 81 ARG A CA 1
ATOM 653 C C . ARG A 1 81 ? -3.122 -5.584 -5.438 1.00 95.00 81 ARG A C 1
ATOM 655 O O . ARG A 1 81 ? -2.472 -6.258 -6.232 1.00 95.00 81 ARG A O 1
ATOM 662 N N . ARG A 1 82 ? -2.857 -4.295 -5.210 1.00 95.62 82 ARG A N 1
ATOM 663 C CA . ARG A 1 82 ? -1.735 -3.597 -5.854 1.00 95.62 82 ARG A CA 1
ATOM 664 C C . ARG A 1 82 ? -0.376 -4.093 -5.357 1.00 95.62 82 ARG A C 1
ATOM 666 O O . ARG A 1 82 ? 0.523 -4.271 -6.172 1.00 95.62 82 ARG A O 1
ATOM 673 N N . LEU A 1 83 ? -0.227 -4.391 -4.063 1.00 96.88 83 LEU A N 1
ATOM 674 C CA . LEU A 1 83 ? 0.981 -5.056 -3.564 1.00 96.88 83 LEU A CA 1
ATOM 675 C C . LEU A 1 83 ? 1.180 -6.422 -4.233 1.00 96.88 83 LEU A C 1
ATOM 677 O O . LEU A 1 83 ? 2.287 -6.728 -4.669 1.00 96.88 83 LEU A O 1
ATOM 681 N N . ASP A 1 84 ? 0.120 -7.225 -4.328 1.00 97.06 84 ASP A N 1
ATOM 682 C CA . ASP A 1 84 ? 0.184 -8.551 -4.946 1.00 97.06 84 ASP A CA 1
ATOM 683 C C . ASP A 1 84 ? 0.606 -8.449 -6.427 1.00 97.06 84 ASP A C 1
ATOM 685 O O . ASP A 1 84 ? 1.441 -9.231 -6.879 1.00 97.06 84 ASP A O 1
ATOM 689 N N . TYR A 1 85 ? 0.124 -7.436 -7.160 1.00 95.69 85 TYR A N 1
ATOM 690 C CA . TYR A 1 85 ? 0.601 -7.118 -8.512 1.00 95.69 85 TYR A CA 1
ATOM 691 C C . TYR A 1 85 ? 2.121 -6.886 -8.546 1.00 95.69 85 TYR A C 1
ATOM 693 O O . TYR A 1 85 ? 2.825 -7.553 -9.300 1.00 95.69 85 TYR A O 1
ATOM 701 N N . TRP A 1 86 ? 2.650 -5.993 -7.704 1.00 96.38 86 TRP A N 1
ATOM 702 C CA . TRP A 1 86 ? 4.082 -5.672 -7.707 1.00 96.38 86 TRP A CA 1
ATOM 703 C C . TRP A 1 86 ? 4.966 -6.839 -7.259 1.00 96.38 86 TRP A C 1
ATOM 705 O O . TRP A 1 86 ? 6.062 -7.022 -7.787 1.00 96.38 86 TRP A O 1
ATOM 715 N N . LEU A 1 87 ? 4.488 -7.668 -6.327 1.00 97.31 87 LEU A N 1
ATOM 716 C CA . LEU A 1 87 ? 5.173 -8.903 -5.946 1.00 97.31 87 LEU A CA 1
ATOM 717 C C . LEU A 1 87 ? 5.254 -9.878 -7.127 1.00 97.31 87 LEU A C 1
ATOM 719 O O . LEU A 1 87 ? 6.322 -10.433 -7.371 1.00 97.31 87 LEU A O 1
ATOM 723 N N . ASN A 1 88 ? 4.174 -10.040 -7.894 1.00 95.75 88 ASN A N 1
ATOM 724 C CA . ASN A 1 88 ? 4.176 -10.888 -9.088 1.00 95.75 88 ASN A CA 1
ATOM 725 C C . ASN A 1 88 ? 5.109 -10.342 -10.181 1.00 95.75 88 ASN A C 1
ATOM 727 O O . ASN A 1 88 ? 5.881 -11.104 -10.766 1.00 95.75 88 ASN A O 1
ATOM 731 N N . GLU A 1 89 ? 5.093 -9.029 -10.423 1.00 94.44 89 GLU A N 1
ATOM 732 C CA . GLU A 1 89 ? 5.992 -8.371 -11.383 1.00 94.44 89 GLU A CA 1
ATOM 733 C C . GLU A 1 89 ? 7.469 -8.557 -11.012 1.00 94.44 89 GLU A C 1
ATOM 735 O O . GLU A 1 89 ? 8.317 -8.760 -11.889 1.00 94.44 89 GLU A O 1
ATOM 740 N N . ARG A 1 90 ? 7.774 -8.530 -9.710 1.00 95.19 90 ARG A N 1
ATOM 741 C CA . ARG A 1 90 ? 9.114 -8.788 -9.183 1.00 95.19 90 ARG A CA 1
ATOM 742 C C . ARG A 1 90 ? 9.569 -10.218 -9.444 1.00 95.19 90 ARG A C 1
ATOM 744 O O . ARG A 1 90 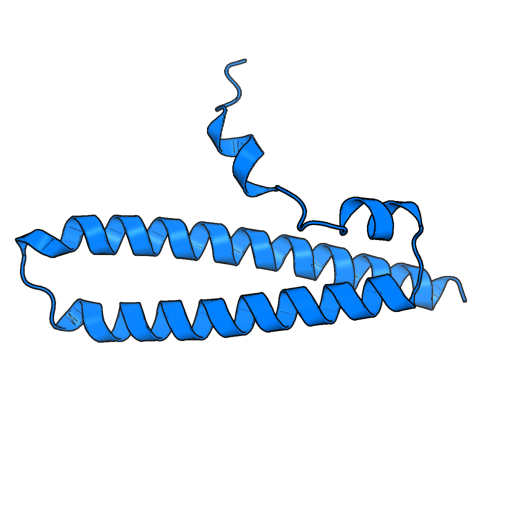? 10.669 -10.422 -9.951 1.00 95.19 90 ARG A O 1
ATOM 751 N N . GLU A 1 91 ? 8.753 -11.211 -9.095 1.00 94.81 91 GLU A N 1
ATOM 752 C CA . GLU A 1 91 ? 9.126 -12.620 -9.290 1.00 94.81 91 GLU A CA 1
ATOM 753 C C . GLU A 1 91 ? 9.233 -12.981 -10.782 1.00 94.81 91 GLU A C 1
ATOM 755 O O . GLU A 1 91 ? 10.138 -13.715 -11.184 1.00 94.81 91 GLU A O 1
ATOM 760 N N . THR A 1 92 ? 8.382 -12.388 -11.625 1.00 92.62 92 THR A N 1
ATOM 761 C CA . THR A 1 92 ? 8.439 -12.562 -13.084 1.00 92.62 92 THR A CA 1
ATOM 762 C C . THR A 1 92 ? 9.771 -12.080 -13.658 1.00 92.62 92 THR A C 1
ATOM 764 O O . THR A 1 92 ? 10.362 -12.763 -14.490 1.00 92.62 92 THR A O 1
ATOM 767 N N . ARG A 1 93 ? 10.293 -10.937 -13.195 1.00 86.88 93 ARG A N 1
ATOM 768 C CA . ARG A 1 93 ? 11.575 -10.405 -13.689 1.00 86.88 93 ARG A CA 1
ATOM 769 C C . ARG A 1 93 ? 12.791 -11.137 -13.141 1.00 86.88 93 ARG A C 1
ATOM 771 O O . ARG A 1 93 ? 13.717 -11.361 -13.903 1.00 86.88 93 ARG A O 1
ATOM 778 N N . LYS A 1 94 ? 12.758 -11.602 -11.888 1.00 83.19 94 LYS A N 1
ATOM 779 C CA . LYS A 1 94 ? 13.821 -12.466 -11.335 1.00 83.19 94 LYS A CA 1
ATOM 780 C C . LYS A 1 94 ? 14.003 -13.778 -12.096 1.00 83.19 94 LYS A C 1
ATOM 782 O O . LYS A 1 94 ? 15.073 -14.361 -12.033 1.00 83.19 94 LYS A O 1
ATOM 787 N N . THR A 1 95 ? 12.947 -14.272 -12.740 1.00 76.94 95 THR A N 1
ATOM 788 C CA . THR A 1 95 ? 12.984 -15.535 -13.494 1.00 76.94 95 THR A CA 1
ATOM 789 C C . THR A 1 95 ? 13.531 -15.348 -14.917 1.00 76.94 95 THR A C 1
ATOM 791 O O . THR A 1 95 ? 13.897 -16.326 -15.561 1.00 76.94 95 THR A O 1
ATOM 794 N N . ASN A 1 96 ? 13.578 -14.106 -15.412 1.00 63.09 96 ASN A N 1
ATOM 795 C CA . ASN A 1 96 ? 14.013 -13.770 -16.770 1.00 63.09 96 ASN A CA 1
ATOM 796 C C . ASN A 1 96 ? 15.455 -13.217 -16.842 1.00 63.09 96 ASN A C 1
ATOM 798 O O . ASN A 1 96 ? 15.923 -12.969 -17.954 1.00 63.09 96 ASN A O 1
ATOM 802 N N . ASP A 1 97 ? 16.117 -13.026 -15.696 1.00 53.56 97 ASP A N 1
ATOM 803 C CA . ASP A 1 97 ? 17.557 -12.729 -15.545 1.00 53.56 97 ASP A CA 1
ATOM 804 C C . ASP A 1 97 ? 18.357 -14.028 -15.330 1.00 53.56 97 ASP A C 1
ATOM 806 O O . ASP A 1 97 ? 19.489 -14.129 -15.858 1.00 53.56 97 ASP A O 1
#

Sequence (97 aa):
MDADPVAHEYDTLLPGEALAIKDGDPRDIEHWVTVYKELLSFKEKLLEAIGSQRGSVQSDGRLEVQHDDILFRREYARLRRRLDYWLNERETRKTND

Solvent-accessible surface area (backbone atoms only — not comparable to full-atom values): 5652 Å² total; per-residue (Å²): 133,88,72,59,76,70,68,64,68,64,72,63,70,57,94,67,44,69,57,42,66,71,71,60,46,71,67,49,39,55,49,50,38,48,52,34,51,52,52,48,55,53,49,48,55,50,52,51,54,52,57,66,48,60,81,75,59,56,83,86,55,50,61,60,56,49,53,50,51,51,51,54,50,52,50,48,54,36,47,48,54,55,32,52,49,33,51,50,56,47,55,57,52,67,73,74,111

Secondary structure (DSSP, 8-state):
----THHHHTTPPPTTHHHHHHH--HHHHHHHHHHHHHHHHHHHHHHHHHHHHTTT--GGGHHHHHHHHHHHHHHHHHHHHHHHHHHHHHHHHHTT-

pLDDT: mean 82.5, std 17.0, range [38.78, 98.12]

Radius of gyration: 17.24 Å; Cα contacts (8 Å, |Δi|>4): 40; chains: 1; bounding box: 43×25×42 Å

Foldseek 3Di:
DPDPPVVVVLLDDDVPRVVCVVVLDLVVLVVLLVVLVVVLVVLVVVLVVLVVCLVPDDDVCNVVSVVVNVVSVSNSVSSVVSSVVSVVSNVVVVVVD

Mean predicted aligned error: 7.84 Å